Protein AF-A0A9W7FIC7-F1 (afdb_monomer)

Organism: NCBI:txid1714387

Nearest PDB structures (foldseek):
  8pib-assembly1_K  TM=3.423E-01  e=4.513E+00  Escherichia coli
  7mkn-assembly1_E  TM=3.879E-01  e=7.249E+00  Escherichia coli K-12
  6asx-assembly1_K  TM=3.428E-01  e=8.659E+00  Escherichia coli K-12

pLDDT: mean 72.09, std 9.47, range [43.31, 90.56]

Radius of gyration: 26.8 Å; Cα contacts (8 Å, |Δi|>4): 44; chains: 1; bounding box: 55×36×76 Å

Mean predicted aligned error: 17.79 Å

Secondary structure (DSSP, 8-state):
---------S---HHHH-TTTT-HHHHTSPPPHHHHHTSTT---HHHHHHHHGGGHHHHHHHHHHHHTT----TT---TT--HHHHHHHT-TT------TT--TTT-TTS----HHHHHHHHHT-

Foldseek 3Di:
DDQDQDDDPDPDDCVVQNPCRPPSVVVNDDDDPVVVVPDPDDPDVVVLCVVCPPCSVVVLVVQLVVQVPDPDDPPDPDPPDPVSNCVSVVVNVDDDDDPPPDDLVPDPPRPPCDVVNVVCVVVVD

Sequence (125 aa):
MDSSIPVQRQPANAMLHGLNSGNLAHASQSPHPLTRIAAPGHLDLDMVRRQYGLAMSLTLQTERSLLSPTNTIPGLQTGNANPLLETLMGTDESLHFEDFMNKEETRTEAPKIILHDAMEVKLNL

Solvent-accessible surface area (backbone atoms only — not comparable to full-atom values): 8374 Å² total; per-residue (Å²): 137,80,92,65,83,78,74,85,89,65,81,77,52,47,88,86,58,36,90,70,61,68,48,53,73,63,70,67,47,81,74,52,72,68,62,59,70,72,48,87,90,65,90,49,63,68,54,52,42,66,74,43,45,93,48,37,70,60,52,52,50,50,50,52,62,61,44,70,76,51,71,51,60,91,90,54,95,52,86,94,53,36,66,73,50,28,56,75,71,64,54,70,83,62,89,77,88,74,69,84,85,71,40,73,90,72,39,88,82,50,84,73,76,47,74,65,60,60,44,34,70,73,67,76,106

Structure (mmCIF, N/CA/C/O backbone):
data_AF-A0A9W7FIC7-F1
#
_entry.id   AF-A0A9W7FIC7-F1
#
loop_
_atom_site.group_PDB
_atom_site.id
_atom_site.type_symbol
_atom_site.label_atom_id
_atom_site.label_alt_id
_atom_site.label_comp_id
_atom_site.label_asym_id
_atom_site.label_entity_id
_atom_site.label_seq_id
_atom_site.pdbx_PDB_ins_code
_atom_site.Cartn_x
_atom_site.Cartn_y
_atom_site.Cartn_z
_atom_site.occupancy
_atom_site.B_iso_or_equiv
_atom_site.auth_seq_id
_atom_site.auth_comp_id
_atom_site.auth_asym_id
_atom_site.auth_atom_id
_atom_site.pdbx_PDB_model_num
ATOM 1 N N . MET A 1 1 ? 19.953 -3.548 -20.508 1.00 43.31 1 MET A N 1
ATOM 2 C CA . MET A 1 1 ? 20.149 -2.202 -21.096 1.00 43.31 1 MET A CA 1
ATOM 3 C C . MET A 1 1 ? 20.355 -2.458 -22.570 1.00 43.31 1 MET A C 1
ATOM 5 O O . MET A 1 1 ? 21.476 -2.405 -23.055 1.00 43.31 1 MET A O 1
ATOM 9 N N . ASP A 1 2 ? 19.281 -2.850 -23.245 1.00 44.44 2 ASP A N 1
ATOM 10 C CA . ASP A 1 2 ? 19.387 -3.396 -24.593 1.00 44.44 2 ASP A CA 1
ATOM 11 C C . ASP A 1 2 ? 18.990 -2.272 -25.535 1.00 44.44 2 ASP A C 1
ATOM 13 O O . ASP A 1 2 ? 17.810 -1.997 -25.753 1.00 44.44 2 ASP A O 1
ATOM 17 N N . SER A 1 3 ? 20.001 -1.541 -26.003 1.00 63.66 3 SER A N 1
ATOM 18 C CA . SER A 1 3 ? 19.879 -0.456 -26.974 1.00 63.66 3 SER A CA 1
ATOM 19 C C . SER A 1 3 ? 19.498 -1.031 -28.341 1.00 63.66 3 SER A C 1
ATOM 21 O O . SER A 1 3 ? 20.318 -1.105 -29.255 1.00 63.66 3 SER A O 1
ATOM 23 N N . SER A 1 4 ? 18.264 -1.513 -28.458 1.00 73.00 4 SER A N 1
ATOM 24 C CA . SER A 1 4 ? 17.687 -1.976 -29.714 1.00 73.00 4 SER A CA 1
ATOM 25 C C . SER A 1 4 ? 16.873 -0.849 -30.343 1.00 73.00 4 SER A C 1
ATOM 27 O O . SER A 1 4 ? 16.158 -0.114 -29.662 1.00 73.00 4 SER A O 1
ATOM 29 N N . ILE A 1 5 ? 17.034 -0.674 -31.654 1.00 77.94 5 ILE A N 1
ATOM 30 C CA . ILE A 1 5 ? 16.306 0.336 -32.423 1.00 77.94 5 ILE A CA 1
ATOM 31 C C . ILE A 1 5 ? 14.812 -0.034 -32.387 1.00 77.94 5 ILE A C 1
ATOM 33 O O . ILE A 1 5 ? 14.480 -1.182 -32.697 1.00 77.94 5 ILE A O 1
ATOM 37 N N . PRO A 1 6 ? 13.901 0.890 -32.026 1.00 73.25 6 PRO A N 1
ATOM 38 C CA . PRO A 1 6 ? 12.474 0.596 -32.011 1.00 73.25 6 PRO A CA 1
ATOM 39 C C . PRO A 1 6 ? 11.973 0.370 -33.442 1.00 73.25 6 PRO A C 1
ATOM 41 O O . PRO A 1 6 ? 11.990 1.274 -34.276 1.00 73.25 6 PRO A O 1
ATOM 44 N N . VAL A 1 7 ? 11.525 -0.855 -33.724 1.00 80.44 7 VAL A N 1
ATOM 45 C CA . VAL A 1 7 ? 10.960 -1.244 -35.023 1.00 80.44 7 VAL A CA 1
ATOM 46 C C . VAL A 1 7 ? 9.439 -1.224 -34.945 1.00 80.44 7 VAL A C 1
ATOM 48 O O . VAL A 1 7 ? 8.837 -1.879 -34.091 1.00 80.44 7 VAL A O 1
ATOM 51 N N . GLN A 1 8 ? 8.809 -0.497 -35.864 1.00 78.56 8 GLN A N 1
ATOM 52 C CA . GLN A 1 8 ? 7.358 -0.446 -35.990 1.00 78.56 8 GLN A CA 1
ATOM 53 C C . GLN A 1 8 ? 6.818 -1.799 -36.481 1.00 78.56 8 GLN A C 1
ATOM 55 O O . GLN A 1 8 ? 7.091 -2.217 -37.602 1.00 78.56 8 GLN A O 1
ATOM 60 N N . ARG A 1 9 ? 6.050 -2.496 -35.633 1.00 80.50 9 ARG A N 1
ATOM 61 C CA . ARG A 1 9 ? 5.490 -3.828 -35.943 1.00 80.50 9 ARG A CA 1
ATOM 62 C C . ARG A 1 9 ? 4.107 -3.782 -36.594 1.00 80.50 9 ARG A C 1
ATOM 64 O O . ARG A 1 9 ? 3.673 -4.778 -37.161 1.00 80.50 9 ARG A O 1
ATOM 71 N N . GLN A 1 10 ? 3.403 -2.657 -36.479 1.00 81.25 10 GLN A N 1
ATOM 72 C CA . GLN A 1 10 ? 2.032 -2.478 -36.958 1.00 81.25 10 GLN A CA 1
ATOM 73 C C . GLN A 1 10 ? 1.858 -1.078 -37.569 1.00 81.25 10 GLN A C 1
ATOM 75 O O . GLN A 1 10 ? 2.542 -0.139 -37.144 1.00 81.25 10 GLN A O 1
ATOM 80 N N . PRO A 1 11 ? 0.968 -0.909 -38.564 1.00 79.69 11 PRO A N 1
ATOM 81 C CA . PRO A 1 11 ? 0.676 0.402 -39.138 1.00 79.69 11 PRO A CA 1
ATOM 82 C C . PRO A 1 11 ? 0.144 1.360 -38.064 1.00 79.69 11 PRO A C 1
ATOM 84 O O . PRO A 1 11 ? -0.532 0.943 -37.125 1.00 79.69 11 PRO A O 1
ATOM 87 N N . ALA A 1 12 ? 0.473 2.649 -38.188 1.00 76.69 12 ALA A N 1
ATOM 88 C CA . ALA A 1 12 ? 0.094 3.655 -37.200 1.00 76.69 12 ALA A CA 1
ATOM 89 C C . ALA A 1 12 ? -1.436 3.782 -37.130 1.00 76.69 12 ALA A C 1
ATOM 91 O O . ALA A 1 12 ? -2.073 4.254 -38.072 1.00 76.69 12 ALA A O 1
ATOM 92 N N . ASN A 1 13 ? -2.027 3.350 -36.014 1.00 79.12 13 ASN A N 1
ATOM 93 C CA . ASN A 1 13 ? -3.467 3.407 -35.794 1.00 79.12 13 ASN A CA 1
ATOM 94 C C . ASN A 1 13 ? -3.810 4.544 -34.824 1.00 79.12 13 ASN A C 1
ATOM 96 O O . ASN A 1 13 ? -3.832 4.371 -33.603 1.00 79.12 13 ASN A O 1
ATOM 100 N N . ALA A 1 14 ? -4.086 5.720 -35.390 1.00 81.31 14 ALA A N 1
ATOM 101 C CA . ALA A 1 14 ? -4.381 6.927 -34.623 1.00 81.31 14 ALA A CA 1
ATOM 102 C C . ALA A 1 14 ? -5.709 6.854 -33.846 1.00 81.31 14 ALA A C 1
ATOM 104 O O . ALA A 1 14 ? -5.860 7.572 -32.861 1.00 81.31 14 ALA A O 1
ATOM 105 N N . MET A 1 15 ? -6.652 5.991 -34.248 1.00 80.06 15 MET A N 1
ATOM 106 C CA . MET A 1 15 ? -7.933 5.839 -33.546 1.00 80.06 15 MET A CA 1
ATOM 107 C C . MET A 1 15 ? -7.803 5.037 -32.247 1.00 80.06 15 MET A C 1
ATOM 109 O O . MET A 1 15 ? -8.477 5.356 -31.276 1.00 80.06 15 MET A O 1
ATOM 113 N N . LEU A 1 16 ? -6.929 4.024 -32.211 1.00 78.44 16 LEU A N 1
ATOM 114 C CA . LEU A 1 16 ? -6.720 3.194 -31.017 1.00 78.44 16 LEU A CA 1
ATOM 115 C C . LEU A 1 16 ? -5.693 3.809 -30.053 1.00 78.44 16 LEU A C 1
ATOM 117 O O . LEU A 1 16 ? -5.848 3.726 -28.839 1.00 78.44 16 LEU A O 1
ATOM 121 N N . HIS A 1 17 ? -4.631 4.409 -30.596 1.00 78.62 17 HIS A N 1
ATOM 122 C CA . HIS A 1 17 ? -3.463 4.831 -29.817 1.00 78.62 17 HIS A CA 1
ATOM 123 C C . HIS A 1 17 ? -3.242 6.358 -29.794 1.00 78.62 17 HIS A C 1
ATOM 125 O O . HIS A 1 17 ? -2.305 6.837 -29.156 1.00 78.62 17 HIS A O 1
ATOM 131 N N . GLY A 1 18 ? -4.086 7.137 -30.478 1.00 82.31 18 GLY A N 1
ATOM 132 C CA . GLY A 1 18 ? -3.995 8.597 -30.542 1.00 82.31 18 GLY A CA 1
ATOM 133 C C . GLY A 1 18 ? -2.997 9.129 -31.581 1.00 82.31 18 GLY A C 1
ATOM 134 O O . GLY A 1 18 ? -2.215 8.387 -32.183 1.00 82.31 18 GLY A O 1
ATOM 135 N N . LEU A 1 19 ? -3.014 10.452 -31.784 1.00 80.12 19 LEU A N 1
ATOM 136 C CA . LEU A 1 19 ? -2.237 11.160 -32.818 1.00 80.12 19 LEU A CA 1
ATOM 137 C C . LEU A 1 19 ? -0.708 11.027 -32.678 1.00 80.12 19 LEU A C 1
ATOM 139 O O . LEU A 1 19 ? -0.004 11.120 -33.677 1.00 80.12 19 LEU A O 1
ATOM 143 N N . ASN A 1 20 ? -0.194 10.770 -31.470 1.00 75.38 20 ASN A N 1
ATOM 144 C CA . ASN A 1 20 ? 1.249 10.651 -31.200 1.00 75.38 20 ASN A CA 1
ATOM 145 C C . ASN A 1 20 ? 1.762 9.200 -31.118 1.00 75.38 20 ASN A C 1
ATOM 147 O O . ASN A 1 20 ? 2.922 8.972 -30.780 1.00 75.38 20 ASN A O 1
ATOM 151 N N . SER A 1 21 ? 0.928 8.214 -31.449 1.00 72.44 21 SER A N 1
ATOM 152 C CA . SER A 1 21 ? 1.249 6.785 -31.310 1.00 72.44 21 SER A CA 1
ATOM 153 C C . SER A 1 21 ? 2.370 6.266 -32.212 1.00 72.44 21 SER A C 1
ATOM 155 O O . SER A 1 21 ? 3.037 5.296 -31.867 1.00 72.44 21 SER A O 1
ATOM 157 N N . GLY A 1 22 ? 2.598 6.905 -33.361 1.00 72.12 22 GLY A N 1
ATOM 158 C CA . GLY A 1 22 ? 3.631 6.511 -34.326 1.00 72.12 22 GLY A CA 1
ATOM 159 C C . GLY A 1 22 ? 5.008 7.135 -34.086 1.00 72.12 22 GLY A C 1
ATOM 160 O O . GLY A 1 22 ? 5.902 6.953 -34.910 1.00 72.12 22 GLY A O 1
ATOM 161 N N . ASN A 1 23 ? 5.202 7.907 -33.011 1.00 79.75 23 ASN A N 1
ATOM 162 C CA . ASN A 1 23 ? 6.456 8.627 -32.798 1.00 79.75 23 ASN A CA 1
ATOM 163 C C . ASN A 1 23 ? 7.560 7.704 -32.241 1.00 79.75 23 ASN A C 1
ATOM 165 O O . ASN A 1 23 ? 7.775 7.605 -31.033 1.00 79.75 23 ASN A O 1
ATOM 169 N N . LEU A 1 24 ? 8.296 7.050 -33.144 1.00 73.94 24 LEU A N 1
ATOM 170 C CA . LEU A 1 24 ? 9.416 6.157 -32.811 1.00 73.94 24 LEU A CA 1
ATOM 171 C C . LEU A 1 24 ? 10.571 6.878 -32.098 1.00 73.94 24 LEU A C 1
ATOM 173 O O . LEU A 1 24 ? 11.276 6.264 -31.297 1.00 73.94 24 LEU A O 1
ATOM 177 N N . ALA A 1 25 ? 10.744 8.183 -32.338 1.00 74.69 25 ALA A N 1
ATOM 178 C CA . ALA A 1 25 ? 11.743 8.978 -31.630 1.00 74.69 25 ALA A CA 1
ATOM 179 C C . ALA A 1 25 ? 11.384 9.113 -30.145 1.00 74.69 25 ALA A C 1
ATOM 181 O O . ALA A 1 25 ? 12.261 8.996 -29.293 1.00 74.69 25 ALA A O 1
ATOM 182 N N . HIS A 1 26 ? 10.097 9.258 -29.823 1.00 70.81 26 HIS A N 1
ATOM 183 C CA . HIS A 1 26 ? 9.633 9.249 -28.437 1.00 70.81 26 HIS A CA 1
ATOM 184 C C . HIS A 1 26 ? 9.797 7.869 -27.785 1.00 70.81 26 HIS A C 1
ATOM 186 O O . HIS A 1 26 ? 10.245 7.782 -26.648 1.00 70.81 26 HIS A O 1
ATOM 192 N N . ALA A 1 27 ? 9.530 6.785 -28.521 1.00 70.50 27 ALA A N 1
ATOM 193 C CA . ALA A 1 27 ? 9.713 5.419 -28.022 1.00 70.50 27 ALA A CA 1
ATOM 194 C C . ALA A 1 27 ? 11.184 5.054 -27.731 1.00 70.50 27 ALA A C 1
ATOM 196 O O . ALA A 1 27 ? 11.449 4.199 -26.891 1.00 70.50 27 ALA A O 1
ATOM 197 N N . SER A 1 28 ? 12.145 5.695 -28.411 1.00 71.56 28 SER A N 1
ATOM 198 C CA . SER A 1 28 ? 13.583 5.515 -28.150 1.00 71.56 28 SER A CA 1
ATOM 199 C C . SER A 1 28 ? 14.095 6.257 -26.911 1.00 71.56 28 SER A C 1
ATOM 201 O O . SER A 1 28 ? 15.190 5.964 -26.430 1.00 71.56 28 SER A O 1
ATOM 203 N N . GLN A 1 29 ? 13.331 7.222 -26.390 1.00 76.50 29 GLN A N 1
ATOM 204 C CA . GLN A 1 29 ? 13.729 7.955 -25.195 1.00 76.50 29 GLN A CA 1
ATOM 205 C C . GLN A 1 29 ? 13.496 7.084 -23.965 1.00 76.50 29 GLN A C 1
ATOM 207 O O . GLN A 1 29 ? 12.433 6.489 -23.791 1.00 76.50 29 GLN A O 1
ATOM 212 N N . SER A 1 30 ? 14.489 7.025 -23.078 1.00 70.38 30 SER A N 1
ATOM 213 C CA . SER A 1 30 ? 14.304 6.384 -21.780 1.00 70.38 30 SER A CA 1
ATOM 214 C C . SER A 1 30 ? 13.161 7.093 -21.042 1.00 70.38 30 SER A C 1
ATOM 216 O O . SER A 1 30 ? 13.268 8.307 -20.832 1.00 70.38 30 SER A O 1
ATOM 218 N N . PRO A 1 31 ? 12.089 6.388 -20.633 1.00 73.06 31 PRO A N 1
ATOM 219 C CA . PRO A 1 31 ? 10.999 7.024 -19.913 1.00 73.06 31 PRO A CA 1
ATOM 220 C C . PRO A 1 31 ? 11.535 7.606 -18.608 1.00 73.06 31 PRO A C 1
ATOM 222 O O . PRO A 1 31 ? 12.337 6.974 -17.910 1.00 73.06 31 PRO A O 1
ATOM 225 N N . HIS A 1 32 ? 11.081 8.816 -18.292 1.00 76.56 32 HIS A N 1
ATOM 226 C CA . HIS A 1 32 ? 11.375 9.468 -17.027 1.00 76.56 32 HIS A CA 1
ATOM 227 C C . HIS A 1 32 ? 10.966 8.546 -15.856 1.00 76.56 32 HIS A C 1
ATOM 229 O O . HIS A 1 32 ? 9.950 7.853 -15.943 1.00 76.56 32 HIS A O 1
ATOM 235 N N . PRO A 1 33 ? 11.708 8.506 -14.735 1.00 65.56 33 PRO A N 1
ATOM 236 C CA . PRO A 1 33 ? 11.372 7.628 -13.610 1.00 65.56 33 PRO A CA 1
ATOM 237 C C . PRO A 1 33 ? 9.934 7.826 -13.107 1.00 65.56 33 PRO A C 1
ATOM 239 O O . PRO A 1 33 ? 9.246 6.855 -12.818 1.00 65.56 33 PRO A O 1
ATOM 242 N N . LEU A 1 34 ? 9.442 9.067 -13.100 1.00 62.44 34 LEU A N 1
ATOM 243 C CA . LEU A 1 34 ? 8.064 9.382 -12.699 1.00 62.44 34 LEU A CA 1
ATOM 244 C C . LEU A 1 34 ? 7.000 8.826 -13.656 1.00 62.44 34 LEU A C 1
ATOM 246 O O . LEU A 1 34 ? 5.952 8.385 -13.198 1.00 62.44 34 LEU A O 1
ATOM 250 N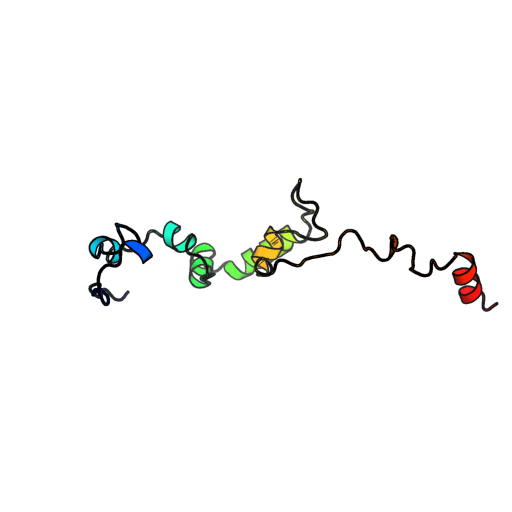 N . THR A 1 35 ? 7.256 8.798 -14.969 1.00 69.44 35 THR A N 1
ATOM 251 C CA . THR A 1 35 ? 6.302 8.203 -15.921 1.00 69.44 35 THR A CA 1
ATOM 252 C C . THR A 1 35 ? 6.291 6.681 -15.843 1.00 69.44 35 THR A C 1
ATOM 254 O O . THR A 1 35 ? 5.274 6.072 -16.150 1.00 69.44 35 THR A O 1
ATOM 257 N N . ARG A 1 36 ? 7.382 6.064 -15.371 1.00 65.19 36 ARG A N 1
ATOM 258 C CA . ARG A 1 36 ? 7.409 4.634 -15.041 1.00 65.19 36 ARG A CA 1
ATOM 259 C C . ARG A 1 36 ? 6.587 4.315 -13.790 1.00 65.19 36 ARG A C 1
ATOM 261 O O . ARG A 1 36 ? 5.891 3.311 -13.783 1.00 65.19 36 ARG A O 1
ATOM 268 N N . ILE A 1 37 ? 6.648 5.177 -12.773 1.00 62.94 37 ILE A N 1
ATOM 269 C CA . ILE A 1 37 ? 5.889 5.030 -11.517 1.00 62.94 37 ILE A CA 1
ATOM 270 C C . ILE A 1 37 ? 4.376 5.137 -11.758 1.00 62.94 37 ILE A C 1
ATOM 272 O O . ILE A 1 37 ? 3.600 4.438 -11.120 1.00 62.94 37 ILE A O 1
ATOM 276 N N . ALA A 1 38 ? 3.951 5.994 -12.689 1.00 63.16 38 ALA A N 1
ATOM 277 C CA . ALA A 1 38 ? 2.537 6.217 -12.991 1.00 63.16 38 ALA A CA 1
ATOM 278 C C . ALA A 1 38 ? 1.907 5.159 -13.923 1.00 63.16 38 ALA A C 1
ATOM 280 O O . ALA A 1 38 ? 0.726 5.269 -14.252 1.00 63.16 38 ALA A O 1
ATOM 281 N N . ALA A 1 39 ? 2.674 4.168 -14.394 1.00 67.50 39 ALA A N 1
ATOM 282 C CA . ALA A 1 39 ? 2.157 3.128 -15.277 1.00 67.50 39 ALA A CA 1
ATOM 283 C C . ALA A 1 39 ? 1.333 2.100 -14.469 1.00 67.50 39 ALA A C 1
ATOM 285 O O . ALA A 1 39 ? 1.869 1.486 -13.546 1.00 67.50 39 ALA A O 1
ATOM 286 N N . PRO A 1 40 ? 0.044 1.889 -14.791 1.00 53.78 40 PRO A N 1
ATOM 287 C CA . PRO A 1 40 ? -0.806 0.970 -14.040 1.00 53.78 40 PRO A CA 1
ATOM 288 C C . PRO A 1 40 ? -0.390 -0.493 -14.268 1.00 53.78 40 PRO A C 1
ATOM 290 O O . PRO A 1 40 ? -0.188 -0.909 -15.409 1.00 53.78 40 PRO A O 1
ATOM 293 N N . GLY A 1 41 ? -0.311 -1.282 -13.188 1.00 60.12 41 GLY A N 1
ATOM 294 C CA . GLY A 1 41 ? -0.284 -2.752 -13.255 1.00 60.12 41 GLY A CA 1
ATOM 295 C C . GLY A 1 41 ? 1.040 -3.461 -12.943 1.00 60.12 41 GLY A C 1
ATOM 296 O O . GLY A 1 41 ? 1.126 -4.667 -13.154 1.00 60.12 41 GLY A O 1
ATOM 297 N N . HIS A 1 42 ? 2.070 -2.775 -12.440 1.00 55.38 42 HIS A N 1
ATOM 298 C CA . HIS A 1 42 ? 3.289 -3.451 -11.983 1.00 55.38 42 HIS A CA 1
ATOM 299 C C .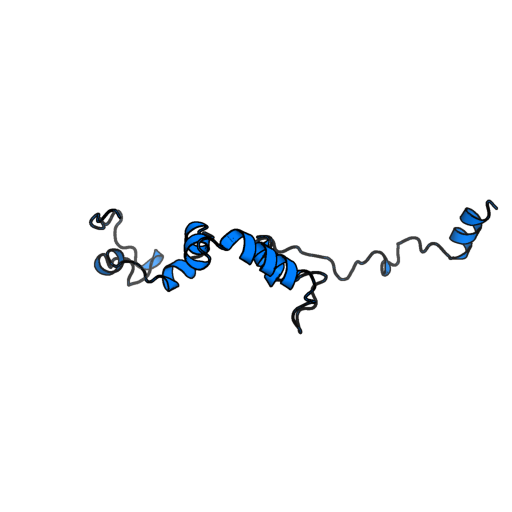 HIS A 1 42 ? 3.863 -2.751 -10.749 1.00 55.38 42 HIS A C 1
ATOM 301 O O . HIS A 1 42 ? 4.579 -1.756 -10.869 1.00 55.38 42 HIS A O 1
ATOM 307 N N . LEU A 1 43 ? 3.598 -3.291 -9.553 1.00 62.06 43 LEU A N 1
ATOM 308 C CA . LEU A 1 43 ? 4.387 -2.944 -8.371 1.00 62.06 43 LEU A CA 1
ATOM 309 C C . LEU A 1 43 ? 5.800 -3.500 -8.587 1.00 62.06 43 LEU A C 1
ATOM 311 O O . LEU A 1 43 ? 6.083 -4.676 -8.367 1.00 62.06 43 LEU A O 1
ATOM 315 N N . ASP A 1 44 ? 6.680 -2.668 -9.135 1.00 69.62 44 ASP A N 1
ATOM 316 C CA . ASP A 1 44 ? 8.039 -3.067 -9.469 1.00 69.62 44 ASP A CA 1
ATOM 317 C C . ASP A 1 44 ? 8.846 -3.213 -8.178 1.00 69.62 44 ASP A C 1
ATOM 319 O O . ASP A 1 44 ? 9.303 -2.231 -7.595 1.00 69.62 44 ASP A O 1
ATOM 323 N N . LEU A 1 45 ? 8.993 -4.447 -7.683 1.00 67.31 45 LEU A N 1
ATOM 324 C CA . LEU A 1 45 ? 9.817 -4.737 -6.505 1.00 67.31 45 LEU A CA 1
ATOM 325 C C . LEU A 1 45 ? 11.241 -4.193 -6.682 1.00 67.31 45 LEU A C 1
ATOM 327 O O . LEU A 1 45 ? 11.856 -3.776 -5.704 1.00 67.31 45 LEU A O 1
ATOM 331 N N . ASP A 1 46 ? 11.736 -4.108 -7.919 1.00 71.62 46 ASP A N 1
ATOM 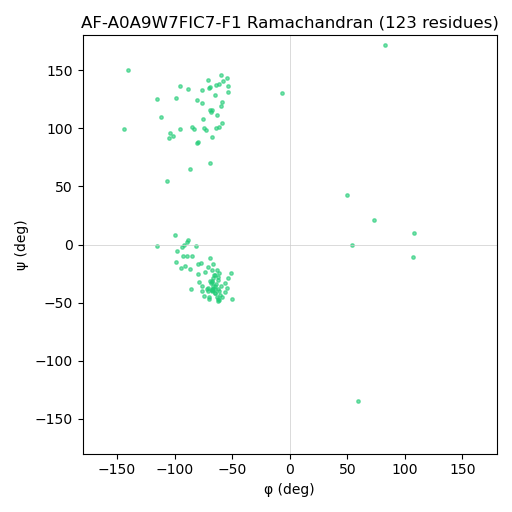332 C CA . ASP A 1 46 ? 13.013 -3.470 -8.235 1.00 71.62 46 ASP A CA 1
ATOM 333 C C . ASP A 1 46 ? 12.987 -1.948 -8.042 1.00 71.62 46 ASP A C 1
ATOM 335 O O . ASP A 1 46 ? 14.000 -1.359 -7.664 1.00 71.62 46 ASP A O 1
ATOM 339 N N . MET A 1 47 ? 11.848 -1.290 -8.255 1.00 72.00 47 MET A N 1
ATOM 340 C CA . MET A 1 47 ? 11.663 0.128 -7.942 1.00 72.00 47 MET A CA 1
ATOM 341 C C . MET A 1 47 ? 11.636 0.353 -6.432 1.00 72.00 47 MET A C 1
ATOM 343 O O . MET A 1 47 ? 12.361 1.216 -5.938 1.00 72.00 47 MET A O 1
ATOM 347 N N . VAL A 1 48 ? 10.876 -0.459 -5.694 1.00 70.50 48 VAL A N 1
ATOM 348 C CA . VAL A 1 48 ? 10.837 -0.401 -4.224 1.00 70.50 48 VAL A CA 1
ATOM 349 C C . VAL A 1 48 ? 12.234 -0.672 -3.655 1.00 70.50 48 VAL A C 1
ATOM 351 O O . VAL A 1 48 ? 12.730 0.075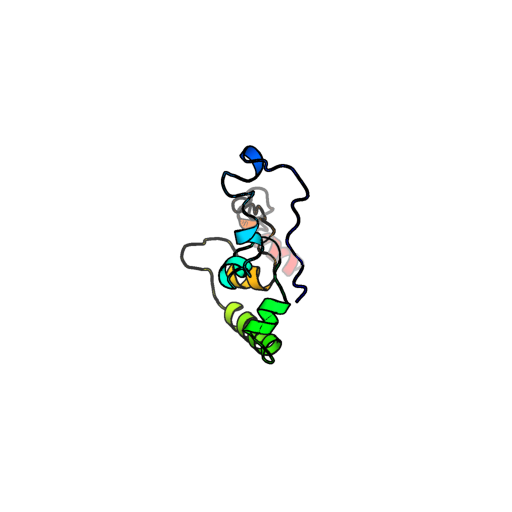 -2.814 1.00 70.50 48 VAL A O 1
ATOM 354 N N . ARG A 1 49 ? 12.947 -1.662 -4.198 1.00 75.25 49 ARG A N 1
ATOM 355 C CA . ARG A 1 49 ? 14.335 -1.966 -3.839 1.00 75.25 49 ARG A CA 1
ATOM 356 C C . ARG A 1 49 ? 15.304 -0.837 -4.187 1.00 75.25 49 ARG A C 1
ATOM 358 O O . ARG A 1 49 ? 16.262 -0.630 -3.451 1.00 75.25 49 ARG A O 1
ATOM 365 N N . ARG A 1 50 ? 15.089 -0.086 -5.270 1.00 79.94 50 ARG A N 1
ATOM 366 C CA . ARG A 1 50 ? 15.889 1.116 -5.581 1.00 79.94 50 ARG A CA 1
ATOM 367 C C . ARG A 1 50 ? 15.593 2.271 -4.629 1.00 79.94 50 ARG A C 1
ATOM 369 O O . ARG A 1 50 ? 16.517 2.997 -4.282 1.00 79.94 50 ARG A O 1
ATOM 376 N N . GLN A 1 51 ? 14.338 2.439 -4.225 1.00 78.25 51 GLN A N 1
ATOM 377 C CA . GLN A 1 51 ? 13.900 3.533 -3.360 1.00 78.25 51 GLN A CA 1
ATOM 378 C C . GLN A 1 51 ? 14.325 3.326 -1.903 1.00 78.25 51 GLN A C 1
ATOM 380 O O . GLN A 1 51 ? 14.833 4.251 -1.276 1.00 78.25 51 GLN A O 1
ATOM 385 N N . TYR A 1 52 ? 14.166 2.110 -1.382 1.00 81.88 52 TYR A N 1
ATOM 386 C CA . TYR A 1 52 ? 14.478 1.779 0.010 1.00 81.88 52 TYR A CA 1
ATOM 387 C C . TYR A 1 52 ? 15.850 1.112 0.194 1.00 81.88 52 TYR A C 1
ATOM 389 O O . TYR A 1 52 ? 16.380 1.052 1.307 1.00 81.88 52 TYR A O 1
ATOM 397 N N . GLY A 1 53 ? 16.462 0.625 -0.887 1.00 85.12 53 GLY A N 1
ATOM 398 C CA . GLY A 1 53 ? 17.807 0.060 -0.866 1.00 85.12 53 GLY A CA 1
ATOM 399 C C . GLY A 1 53 ? 17.934 -1.140 0.074 1.00 85.12 53 GLY A C 1
ATOM 400 O O . GLY A 1 53 ? 17.095 -2.040 0.104 1.00 85.12 53 GLY A O 1
ATOM 401 N N . LEU A 1 54 ? 19.011 -1.147 0.860 1.00 85.81 54 LEU A N 1
ATOM 402 C CA . LEU A 1 54 ? 19.307 -2.201 1.837 1.00 85.81 54 LEU A CA 1
ATOM 403 C C . LEU A 1 54 ? 18.363 -2.189 3.049 1.00 85.81 54 LEU A C 1
ATOM 405 O O . LEU A 1 54 ? 18.260 -3.196 3.742 1.00 85.81 54 LEU A O 1
ATOM 409 N N . ALA A 1 55 ? 17.675 -1.075 3.307 1.00 87.31 55 ALA A N 1
ATOM 410 C CA . ALA A 1 55 ? 16.801 -0.918 4.468 1.00 87.31 55 ALA A CA 1
ATOM 411 C C . ALA A 1 55 ? 15.355 -1.373 4.212 1.00 87.31 55 ALA A C 1
ATOM 413 O O . ALA A 1 55 ? 14.530 -1.284 5.114 1.00 87.31 55 ALA A O 1
ATOM 414 N N . MET A 1 56 ? 15.050 -1.893 3.018 1.00 85.44 56 MET A N 1
ATOM 415 C CA . MET A 1 56 ? 13.689 -2.190 2.558 1.00 85.44 56 MET A CA 1
ATOM 416 C C . MET A 1 56 ? 12.848 -3.014 3.538 1.00 85.44 56 MET A C 1
ATOM 418 O O . MET A 1 56 ? 11.703 -2.666 3.810 1.00 85.44 56 MET A O 1
ATOM 422 N N . SER A 1 57 ? 13.386 -4.102 4.089 1.00 85.19 57 SER A N 1
ATOM 423 C CA . SER A 1 57 ? 12.614 -4.944 5.012 1.00 85.19 57 SER A CA 1
ATOM 424 C C . SER A 1 57 ? 12.309 -4.226 6.324 1.00 85.19 57 SER A C 1
ATOM 426 O O . SER A 1 57 ? 11.218 -4.376 6.865 1.00 85.19 57 SER A O 1
ATOM 428 N N . LEU A 1 58 ? 13.266 -3.440 6.825 1.00 90.56 58 LEU A N 1
ATOM 429 C CA . LEU A 1 58 ? 13.113 -2.693 8.066 1.00 90.56 58 LEU A CA 1
ATOM 430 C C . LEU A 1 58 ? 12.115 -1.551 7.879 1.00 90.56 58 LEU A C 1
ATOM 432 O O . LEU A 1 58 ? 11.219 -1.400 8.701 1.00 90.56 58 LEU A O 1
ATOM 436 N N . THR A 1 59 ? 12.221 -0.793 6.786 1.00 87.50 59 THR A N 1
ATOM 437 C CA . THR A 1 59 ? 11.316 0.328 6.506 1.00 87.50 59 THR A CA 1
ATOM 438 C C . THR A 1 59 ? 9.884 -0.152 6.319 1.00 87.50 59 THR A C 1
ATOM 440 O O . THR A 1 59 ? 8.993 0.375 6.976 1.00 87.50 59 THR A O 1
ATOM 443 N N . LEU A 1 60 ? 9.660 -1.222 5.549 1.00 85.69 60 LEU A N 1
ATOM 444 C CA . LEU A 1 60 ? 8.325 -1.806 5.375 1.00 85.69 60 LEU A CA 1
ATOM 445 C C . LEU A 1 60 ? 7.742 -2.338 6.693 1.00 85.69 60 LEU A C 1
ATOM 447 O O . LEU A 1 60 ? 6.554 -2.171 6.965 1.00 85.69 60 LEU A O 1
ATOM 451 N N . GLN A 1 61 ? 8.569 -2.948 7.550 1.00 88.69 61 GLN A N 1
ATOM 452 C CA . GLN A 1 61 ? 8.136 -3.369 8.886 1.00 88.69 61 GLN A CA 1
ATOM 453 C C . GLN A 1 61 ? 7.775 -2.173 9.772 1.00 88.69 61 GLN A C 1
ATOM 455 O O . GLN A 1 61 ? 6.756 -2.215 10.465 1.00 88.69 61 GLN A O 1
ATOM 460 N N . THR A 1 62 ? 8.567 -1.099 9.736 1.00 90.19 62 THR A N 1
ATOM 461 C CA . THR A 1 62 ? 8.270 0.121 10.497 1.00 90.19 62 THR A CA 1
ATOM 462 C C . THR A 1 62 ? 7.029 0.837 9.975 1.00 90.19 62 THR A C 1
ATOM 464 O O . THR A 1 62 ? 6.212 1.266 10.782 1.00 90.19 62 THR A O 1
ATOM 467 N N . GLU A 1 63 ? 6.829 0.899 8.656 1.00 87.19 63 GLU A N 1
ATOM 468 C CA . GLU A 1 63 ? 5.639 1.476 8.022 1.00 87.19 63 GLU A CA 1
ATOM 469 C C . GLU A 1 63 ? 4.388 0.685 8.419 1.00 87.19 63 GLU A C 1
ATOM 471 O O . GLU A 1 63 ? 3.413 1.267 8.891 1.00 87.19 63 GLU A O 1
ATOM 476 N N . ARG A 1 64 ? 4.444 -0.652 8.358 1.00 87.12 64 ARG A N 1
ATOM 477 C CA . ARG A 1 64 ? 3.358 -1.520 8.831 1.00 87.12 64 ARG A CA 1
ATOM 478 C C . ARG A 1 64 ? 3.050 -1.305 10.314 1.00 87.12 64 ARG A C 1
ATOM 480 O O . ARG A 1 64 ? 1.883 -1.214 10.687 1.00 87.12 64 ARG A O 1
ATOM 487 N N . SER A 1 65 ? 4.074 -1.228 11.166 1.00 87.19 65 SER A N 1
ATOM 488 C CA . SER A 1 65 ? 3.888 -1.010 12.606 1.00 87.19 65 SER A CA 1
ATOM 489 C C . SER A 1 65 ? 3.333 0.379 12.924 1.00 87.19 65 SER A C 1
ATOM 491 O O . SER A 1 65 ? 2.617 0.526 13.911 1.00 87.19 65 SER A O 1
ATOM 493 N N . LEU A 1 66 ? 3.666 1.388 12.119 1.00 85.56 66 LEU A N 1
ATOM 494 C CA . LEU A 1 66 ? 3.217 2.767 12.297 1.00 85.56 66 LEU A CA 1
ATOM 495 C C . LEU A 1 66 ? 1.786 2.979 11.793 1.00 85.56 66 LEU A C 1
ATOM 497 O O . LEU A 1 66 ? 1.052 3.770 12.376 1.00 85.56 66 LEU A O 1
ATOM 501 N N . LEU A 1 67 ? 1.379 2.246 10.753 1.00 81.88 67 LEU A N 1
ATOM 502 C CA . LEU A 1 67 ? 0.032 2.305 10.179 1.00 81.88 67 LEU A CA 1
ATOM 503 C C . LEU A 1 67 ? -0.969 1.370 10.874 1.00 81.88 67 LEU A C 1
ATOM 505 O O . LEU A 1 67 ? -2.169 1.604 10.818 1.00 81.88 67 LEU A O 1
ATOM 509 N N . SER A 1 68 ? -0.507 0.337 11.582 1.00 76.88 68 SER A N 1
ATOM 510 C CA . SER A 1 68 ? -1.390 -0.544 12.359 1.00 76.88 68 SER A CA 1
ATOM 511 C C . SER A 1 68 ? -2.264 0.178 13.404 1.00 76.88 68 SER A C 1
ATOM 513 O O . SER A 1 68 ? -3.417 -0.225 13.547 1.00 76.88 68 SER A O 1
ATOM 515 N N . PRO A 1 69 ? -1.777 1.183 14.160 1.00 71.81 69 PRO A N 1
ATOM 516 C CA . PRO A 1 69 ? -2.600 1.902 15.132 1.00 71.81 69 PRO A CA 1
ATOM 517 C C . PRO A 1 69 ? -3.332 3.118 14.546 1.00 71.81 69 PRO A C 1
ATOM 519 O O . PRO A 1 69 ? -4.143 3.715 15.258 1.00 71.81 69 PRO A O 1
ATOM 522 N N . THR A 1 70 ? -3.035 3.546 13.308 1.00 58.66 70 THR A N 1
ATOM 523 C CA . THR A 1 70 ? -3.648 4.763 12.766 1.00 58.66 70 THR A CA 1
ATOM 524 C C . THR A 1 70 ? -5.091 4.499 12.368 1.00 58.66 70 THR A C 1
ATOM 526 O O . THR A 1 70 ? -5.412 3.816 11.399 1.00 58.6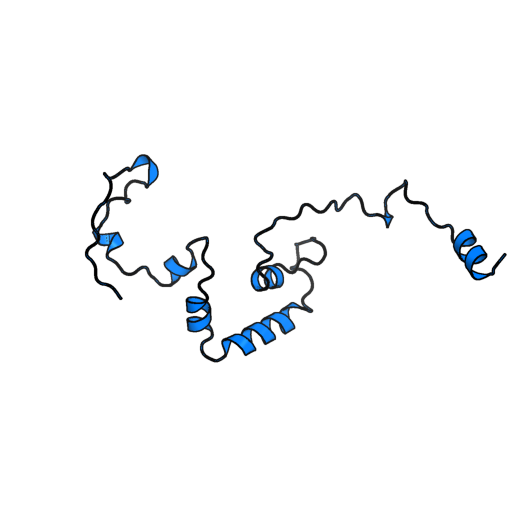6 70 THR A O 1
ATOM 529 N N . ASN A 1 71 ? -5.960 5.067 13.197 1.00 58.81 71 ASN A N 1
ATOM 530 C CA . ASN A 1 71 ? -7.389 5.158 12.999 1.00 58.81 71 ASN A CA 1
ATOM 531 C C . ASN A 1 71 ? -7.680 5.893 11.682 1.00 58.81 71 ASN A C 1
ATOM 533 O O . ASN A 1 71 ? -6.991 6.858 11.350 1.00 58.81 71 ASN A O 1
ATOM 537 N N . THR A 1 72 ? -8.689 5.397 10.971 1.00 62.06 72 THR A N 1
ATOM 538 C CA . THR A 1 72 ? -9.377 5.955 9.794 1.00 62.06 72 THR A CA 1
ATOM 539 C C . THR A 1 72 ? -8.983 7.379 9.388 1.00 62.06 72 THR A C 1
ATOM 541 O O . THR A 1 72 ? -9.053 8.313 10.192 1.00 62.06 72 THR A O 1
ATOM 544 N N . ILE A 1 73 ? -8.685 7.574 8.101 1.00 67.75 73 ILE A N 1
ATOM 545 C CA . ILE A 1 73 ? -8.541 8.914 7.520 1.00 67.75 73 ILE A CA 1
ATOM 546 C C . ILE A 1 73 ? -9.808 9.735 7.835 1.00 67.75 73 ILE A C 1
ATOM 548 O O . ILE A 1 73 ? -10.920 9.242 7.615 1.00 67.75 73 ILE A O 1
ATOM 552 N N . PRO A 1 74 ? -9.681 10.977 8.345 1.00 64.75 74 PRO A N 1
ATOM 553 C CA . PRO A 1 74 ? -10.839 11.803 8.658 1.00 64.75 74 PRO A CA 1
ATOM 554 C C . PRO A 1 74 ? -11.668 12.040 7.390 1.00 64.75 74 PRO A C 1
ATOM 556 O O . PRO A 1 74 ? -11.181 12.604 6.414 1.00 64.75 74 PRO A O 1
ATOM 559 N N . GLY A 1 75 ? 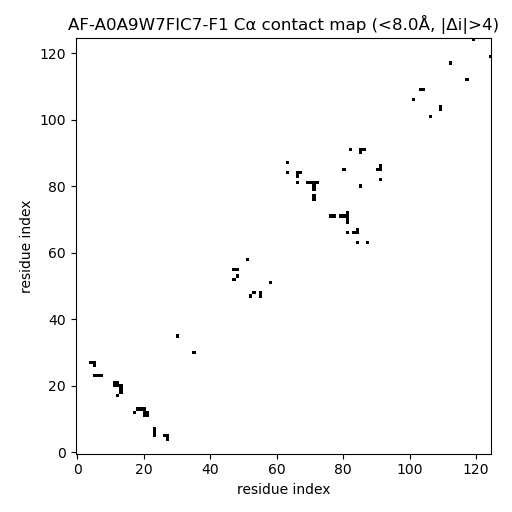-12.925 11.595 7.416 1.00 66.12 75 GLY A N 1
ATOM 560 C CA . GLY A 1 75 ? -13.857 11.689 6.287 1.00 66.12 75 GLY A CA 1
ATOM 561 C C . GLY A 1 75 ? -14.142 10.367 5.571 1.00 66.12 75 GLY A C 1
ATOM 562 O O . GLY A 1 75 ? -15.101 10.315 4.806 1.00 66.12 75 GLY A O 1
ATOM 563 N N . LEU A 1 76 ? -13.393 9.295 5.855 1.00 66.69 76 LEU A N 1
ATOM 564 C CA . LEU A 1 76 ? -13.659 7.964 5.310 1.00 66.69 76 LEU A CA 1
ATOM 565 C C . LEU A 1 76 ? -14.309 7.082 6.387 1.00 66.69 76 LEU A C 1
ATOM 567 O O . LEU A 1 76 ? -13.637 6.521 7.249 1.00 66.69 76 LEU A O 1
ATOM 571 N N . GLN A 1 77 ? -15.643 7.004 6.367 1.00 56.84 77 GLN A N 1
ATOM 572 C CA . GLN A 1 77 ? -16.417 6.117 7.242 1.00 56.84 77 GLN A CA 1
ATOM 573 C C . GLN A 1 77 ? -16.544 4.726 6.612 1.00 56.84 77 GLN A C 1
ATOM 575 O O . GLN A 1 77 ? -17.634 4.295 6.250 1.00 56.84 77 GLN A O 1
ATOM 580 N N . THR A 1 78 ? -15.431 4.023 6.449 1.00 53.12 78 THR A N 1
ATOM 581 C CA . THR A 1 78 ? -15.445 2.595 6.110 1.00 53.12 78 THR A CA 1
ATOM 582 C C . THR A 1 78 ? -14.823 1.844 7.279 1.00 53.12 78 THR A C 1
ATOM 584 O O . THR A 1 78 ? -13.750 2.209 7.760 1.00 53.12 78 THR A O 1
ATOM 587 N N . GLY A 1 79 ? -15.551 0.863 7.819 1.00 55.72 79 GLY A N 1
ATOM 588 C CA . GLY A 1 79 ? -15.111 0.080 8.974 1.00 55.72 79 GLY A CA 1
ATOM 589 C C . GLY A 1 79 ? -13.732 -0.526 8.725 1.00 55.72 79 GLY A C 1
ATOM 590 O O . GLY A 1 79 ? -13.471 -1.005 7.632 1.00 55.72 79 GLY A O 1
ATOM 591 N N . ASN A 1 80 ? -12.845 -0.457 9.720 1.00 55.50 80 ASN A N 1
ATOM 592 C CA . ASN A 1 80 ? -11.499 -1.054 9.739 1.00 55.50 80 ASN A CA 1
ATOM 593 C C . ASN A 1 80 ? -10.545 -0.718 8.569 1.00 55.50 80 ASN A C 1
ATOM 595 O O . ASN A 1 80 ? -9.399 -1.166 8.592 1.00 55.50 80 ASN A O 1
ATOM 599 N N . ALA A 1 81 ? -10.967 0.083 7.593 1.00 59.59 81 ALA A N 1
ATOM 600 C CA . ALA A 1 81 ? -10.216 0.334 6.377 1.00 59.59 81 ALA A CA 1
ATOM 601 C C . ALA A 1 81 ? -9.209 1.461 6.606 1.00 59.59 81 ALA A C 1
ATOM 603 O O . ALA A 1 81 ? -9.543 2.651 6.641 1.00 59.59 81 ALA A O 1
ATOM 604 N N . ASN A 1 82 ? -7.953 1.074 6.800 1.00 75.44 82 ASN A N 1
ATOM 605 C CA . ASN A 1 82 ? -6.831 1.986 6.683 1.00 75.44 82 ASN A CA 1
ATOM 606 C C . ASN A 1 82 ? -6.280 1.839 5.256 1.00 75.44 82 ASN A C 1
ATOM 608 O O . ASN A 1 82 ? -5.512 0.906 5.014 1.00 75.44 82 ASN A O 1
ATOM 612 N N . PRO A 1 83 ? -6.631 2.737 4.317 1.00 75.00 83 PRO A N 1
ATOM 613 C CA . PRO A 1 83 ? -6.284 2.564 2.907 1.00 75.00 83 PRO A CA 1
ATOM 614 C C . PRO A 1 83 ? -4.767 2.539 2.694 1.00 75.00 83 PRO A C 1
ATOM 616 O O . PRO A 1 83 ? -4.274 1.815 1.844 1.00 75.00 83 PRO A O 1
ATOM 619 N N . LEU A 1 84 ? -3.993 3.241 3.530 1.00 78.69 84 LEU A N 1
ATOM 620 C CA . LEU A 1 84 ? -2.528 3.180 3.486 1.00 78.69 84 LEU A CA 1
AT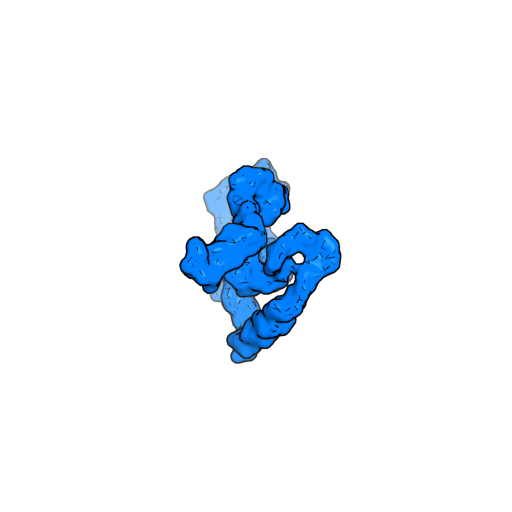OM 621 C C . LEU A 1 84 ? -1.997 1.789 3.858 1.00 78.69 84 LEU A C 1
ATOM 623 O O . LEU A 1 84 ? -1.025 1.313 3.272 1.00 78.69 84 LEU A O 1
ATOM 627 N N . LEU A 1 85 ? -2.623 1.134 4.837 1.00 82.06 85 LEU A N 1
ATOM 628 C CA . LEU A 1 85 ? -2.270 -0.227 5.229 1.00 82.06 85 LEU A CA 1
ATOM 629 C C . LEU A 1 85 ? -2.717 -1.239 4.168 1.00 82.06 85 LEU A C 1
ATOM 631 O O . LEU A 1 85 ? -1.975 -2.172 3.878 1.00 82.06 85 LEU A O 1
ATOM 635 N N . GLU A 1 86 ? -3.881 -1.036 3.556 1.00 79.06 86 GLU A N 1
ATOM 636 C CA . GLU A 1 86 ? -4.398 -1.873 2.469 1.00 79.06 86 GLU A CA 1
ATOM 637 C C . GLU A 1 86 ? -3.520 -1.795 1.219 1.00 79.06 86 GLU A C 1
ATOM 639 O O . GLU A 1 86 ? -3.186 -2.831 0.643 1.00 79.06 86 GLU A O 1
ATOM 644 N N . THR A 1 87 ? -3.040 -0.601 0.857 1.00 80.31 87 THR A N 1
ATOM 645 C CA . THR A 1 87 ? -2.062 -0.430 -0.225 1.00 80.31 87 THR A CA 1
ATOM 646 C C . THR A 1 87 ? -0.756 -1.170 0.085 1.00 80.31 87 THR A C 1
ATOM 648 O O . THR A 1 87 ? -0.196 -1.817 -0.798 1.00 80.31 87 THR A O 1
ATOM 651 N N . LEU A 1 88 ? -0.274 -1.142 1.336 1.00 78.81 88 LEU A N 1
ATOM 652 C CA . LEU A 1 88 ? 0.924 -1.898 1.732 1.00 78.81 88 LEU A CA 1
ATOM 653 C C . LEU A 1 88 ? 0.711 -3.416 1.734 1.00 78.81 88 LEU A C 1
ATOM 655 O O . LEU A 1 88 ? 1.657 -4.162 1.481 1.00 78.81 88 LEU A O 1
ATOM 659 N N . MET A 1 89 ? -0.494 -3.883 2.066 1.00 79.00 89 MET A N 1
ATOM 660 C CA . MET A 1 89 ? -0.833 -5.309 2.071 1.00 79.00 89 MET A CA 1
ATOM 661 C C . MET A 1 89 ? -1.251 -5.826 0.686 1.00 79.00 89 MET A C 1
ATOM 663 O O . MET A 1 89 ? -1.366 -7.038 0.511 1.00 79.00 89 MET A O 1
ATOM 667 N N . GLY A 1 90 ? -1.453 -4.937 -0.290 1.00 74.38 90 GLY A N 1
ATOM 668 C CA . GLY A 1 90 ? -1.915 -5.287 -1.633 1.00 74.38 90 GLY A CA 1
ATOM 669 C C . GLY A 1 90 ? -3.397 -5.669 -1.695 1.00 74.38 90 GLY A C 1
ATOM 670 O O . GLY A 1 90 ? -3.808 -6.350 -2.627 1.00 74.38 90 GLY A O 1
ATOM 671 N N . THR A 1 91 ? -4.204 -5.265 -0.710 1.00 73.38 91 THR A N 1
ATOM 672 C CA . THR A 1 91 ? -5.650 -5.556 -0.660 1.00 73.38 91 THR A CA 1
ATOM 673 C C . THR A 1 91 ? -6.513 -4.466 -1.308 1.00 73.38 91 THR A C 1
ATOM 675 O O . THR A 1 91 ? -7.727 -4.616 -1.374 1.00 73.38 91 THR A O 1
ATOM 678 N N . ASP A 1 92 ? -5.894 -3.400 -1.827 1.00 70.38 92 ASP A N 1
ATOM 679 C CA . ASP A 1 92 ? -6.540 -2.265 -2.521 1.00 70.38 92 ASP A CA 1
ATOM 680 C C . ASP A 1 92 ? -7.138 -2.648 -3.897 1.00 70.38 92 ASP A C 1
ATOM 682 O O . ASP A 1 92 ? -7.908 -1.909 -4.501 1.00 70.38 92 ASP A O 1
ATOM 686 N N . GLU A 1 93 ? -6.816 -3.837 -4.418 1.00 68.94 93 GLU A N 1
ATOM 687 C CA . GLU A 1 93 ? -7.311 -4.290 -5.727 1.00 68.94 93 GLU A CA 1
ATOM 688 C C . GLU A 1 93 ? -8.750 -4.839 -5.684 1.00 68.94 93 GLU A C 1
ATOM 690 O O . GLU A 1 93 ? -9.403 -4.952 -6.726 1.00 68.94 93 GLU A O 1
ATOM 695 N N . SER A 1 94 ? -9.271 -5.174 -4.498 1.00 65.44 94 SER A N 1
ATOM 696 C CA . SER A 1 94 ? -10.613 -5.735 -4.326 1.00 65.44 94 SER A CA 1
ATOM 697 C C . SER A 1 94 ? -11.555 -4.765 -3.617 1.00 65.44 94 SER A C 1
ATOM 699 O O . SER A 1 94 ? -11.478 -4.566 -2.408 1.00 65.44 94 SER A O 1
ATOM 701 N N . LEU A 1 95 ? -12.521 -4.227 -4.365 1.00 67.44 95 LEU A N 1
ATOM 702 C CA . LEU A 1 95 ? -13.672 -3.515 -3.806 1.00 67.44 95 LEU A CA 1
ATOM 703 C C . LEU A 1 95 ? -14.650 -4.524 -3.193 1.00 67.44 95 LEU A C 1
ATOM 705 O O . LEU A 1 95 ? -15.424 -5.175 -3.898 1.00 67.44 95 LEU A O 1
ATOM 709 N N . HIS A 1 96 ? -14.609 -4.661 -1.870 1.00 62.53 96 HIS A N 1
ATOM 710 C CA . HIS A 1 96 ? -15.596 -5.439 -1.133 1.00 62.53 96 HIS A CA 1
ATOM 711 C C . HIS A 1 96 ? -16.864 -4.610 -0.915 1.00 62.53 96 HIS A C 1
ATOM 713 O O . HIS A 1 96 ? -16.829 -3.514 -0.358 1.00 62.53 96 HIS A O 1
ATOM 719 N N . PHE A 1 97 ? -18.004 -5.144 -1.351 1.00 66.56 97 PHE A N 1
ATOM 720 C CA . PHE A 1 97 ? -19.308 -4.603 -0.987 1.00 66.56 97 PHE A CA 1
ATOM 721 C C . PHE A 1 97 ? -19.693 -5.163 0.379 1.00 66.56 97 PHE A C 1
ATOM 723 O O . PHE A 1 97 ? -20.151 -6.300 0.481 1.00 66.56 97 PHE A O 1
ATOM 730 N N . GLU A 1 98 ? -19.485 -4.373 1.427 1.00 65.75 98 GLU A N 1
ATOM 731 C CA . GLU A 1 98 ? -20.020 -4.677 2.751 1.00 65.75 98 GLU A CA 1
ATOM 732 C C . GLU A 1 98 ? -21.431 -4.096 2.898 1.00 65.75 98 GLU A C 1
ATOM 734 O O . GLU A 1 98 ? -21.699 -2.942 2.553 1.00 65.75 98 GLU A O 1
ATOM 739 N N . ASP A 1 99 ? -22.356 -4.906 3.417 1.00 66.88 99 ASP A N 1
ATOM 740 C CA . ASP A 1 99 ? -23.700 -4.454 3.769 1.00 66.88 99 ASP A CA 1
ATOM 741 C C . ASP A 1 99 ? -23.655 -3.744 5.129 1.00 66.88 99 ASP A C 1
ATOM 743 O O . ASP A 1 99 ? -23.831 -4.341 6.192 1.00 66.88 99 ASP A O 1
ATOM 747 N N . PHE A 1 100 ? -23.386 -2.439 5.098 1.00 63.84 100 PHE A N 1
ATOM 748 C CA . PHE A 1 100 ? -23.313 -1.610 6.305 1.00 63.84 100 PHE A CA 1
ATOM 749 C C . PHE A 1 100 ? -24.658 -1.454 7.029 1.00 63.84 100 PHE A C 1
ATOM 751 O O . PHE A 1 100 ? -24.677 -1.040 8.193 1.00 63.84 100 PHE A O 1
ATOM 758 N N . MET A 1 101 ? -25.771 -1.758 6.355 1.00 69.50 101 MET A N 1
ATOM 759 C CA . MET A 1 101 ? -27.127 -1.565 6.873 1.00 69.50 101 MET A CA 1
ATOM 760 C C . MET A 1 101 ? -27.691 -2.832 7.528 1.00 69.50 101 MET A C 1
ATOM 762 O O . MET A 1 101 ? -28.597 -2.731 8.355 1.00 69.50 101 MET A O 1
ATOM 766 N N . ASN A 1 102 ? -27.147 -4.010 7.217 1.00 67.62 102 ASN A N 1
ATOM 767 C CA . ASN A 1 102 ? -27.611 -5.297 7.736 1.00 67.62 102 ASN A CA 1
ATOM 768 C C . ASN A 1 102 ? -26.656 -5.895 8.780 1.00 67.62 102 ASN A C 1
ATOM 770 O O . ASN A 1 102 ? -26.197 -7.032 8.662 1.00 67.62 102 ASN A O 1
ATOM 774 N N . LYS A 1 103 ? -26.340 -5.127 9.826 1.00 74.75 103 LYS A N 1
ATOM 775 C CA . LYS A 1 103 ? -25.574 -5.650 10.966 1.00 74.75 103 LYS A CA 1
ATOM 776 C C . LYS A 1 103 ? -26.442 -6.618 11.772 1.00 74.75 103 LYS A C 1
ATOM 778 O O . LYS A 1 103 ? -27.623 -6.350 11.996 1.00 74.75 103 LYS A O 1
ATOM 783 N N . GLU A 1 104 ? -25.849 -7.707 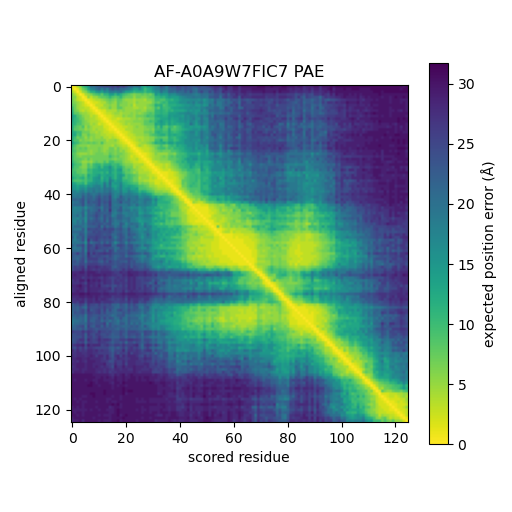12.266 1.00 64.94 104 GLU A N 1
ATOM 784 C CA . GLU A 1 104 ? -26.554 -8.706 13.089 1.00 64.94 104 GLU A CA 1
ATOM 785 C C . GLU A 1 104 ? -27.205 -8.080 14.334 1.00 64.94 104 GLU A C 1
ATOM 787 O O . GLU A 1 104 ? -28.301 -8.469 14.725 1.00 64.94 104 GLU A O 1
ATOM 792 N N . GLU A 1 105 ? -26.584 -7.038 14.893 1.00 67.38 105 GLU A N 1
ATOM 793 C CA . GLU A 1 105 ? -27.086 -6.288 16.052 1.00 67.38 105 GLU A CA 1
ATOM 794 C C . GLU A 1 105 ? -28.371 -5.493 15.763 1.00 67.38 105 GLU A C 1
ATOM 796 O O . GLU A 1 105 ? -29.212 -5.307 16.645 1.00 67.38 105 GLU A O 1
ATOM 801 N N . THR A 1 106 ? -28.533 -5.007 14.530 1.00 67.19 106 THR A N 1
ATOM 802 C CA . THR A 1 106 ? -29.679 -4.187 14.106 1.00 67.19 106 THR A CA 1
ATOM 803 C C . THR A 1 106 ? -30.751 -4.997 13.386 1.00 67.19 106 THR A C 1
ATOM 805 O O . THR A 1 106 ? -31.819 -4.466 13.077 1.00 67.19 106 THR A O 1
ATOM 808 N N . ARG A 1 107 ? -30.492 -6.283 13.120 1.00 69.69 107 ARG A N 1
ATOM 809 C CA . ARG A 1 107 ? -31.421 -7.170 12.427 1.00 69.69 107 ARG A CA 1
ATOM 810 C C . ARG A 1 107 ? -32.622 -7.464 13.325 1.00 69.69 107 ARG A C 1
ATOM 812 O O . ARG A 1 107 ? -32.501 -8.089 14.374 1.00 69.69 107 ARG A O 1
ATOM 819 N N . THR A 1 108 ? -33.806 -7.035 12.899 1.00 66.69 108 THR A N 1
ATOM 820 C CA . THR A 1 108 ? -35.068 -7.243 13.632 1.00 66.69 108 THR A CA 1
ATOM 821 C C . THR A 1 108 ? -35.442 -8.718 13.792 1.00 66.69 108 THR A C 1
ATOM 823 O O . THR A 1 108 ? -36.192 -9.051 14.704 1.00 66.69 108 THR A O 1
ATOM 826 N N . GLU A 1 109 ? -34.910 -9.588 12.932 1.00 64.31 109 GLU A N 1
ATOM 827 C CA . GLU A 1 109 ? -35.165 -11.035 12.912 1.00 64.31 109 GLU A CA 1
ATOM 828 C C . GLU A 1 109 ? -34.155 -11.860 13.724 1.00 64.31 109 GLU A C 1
ATOM 830 O O . GLU A 1 109 ? -34.359 -13.060 13.902 1.00 64.31 109 GLU A O 1
ATOM 835 N N . ALA A 1 110 ? -33.057 -11.261 14.203 1.00 62.31 110 ALA A N 1
ATOM 836 C CA . ALA A 1 110 ? -32.108 -11.988 15.039 1.00 62.31 110 ALA A CA 1
ATOM 837 C C . ALA A 1 110 ? -32.755 -12.281 16.406 1.00 62.31 110 ALA A C 1
ATOM 839 O O . ALA A 1 110 ? -33.386 -11.384 16.980 1.00 62.31 110 ALA A O 1
ATOM 840 N N . PRO A 1 111 ? -32.619 -13.505 16.956 1.00 60.47 111 PRO A N 1
ATOM 841 C CA . PRO A 1 111 ? -33.116 -13.806 18.287 1.00 60.47 111 PRO A CA 1
ATOM 842 C C . PRO A 1 111 ? -32.342 -12.944 19.283 1.00 60.47 111 PRO A C 1
ATOM 844 O O . PRO A 1 111 ? -31.201 -13.234 19.636 1.00 60.47 111 PRO A O 1
ATOM 847 N N . LYS A 1 112 ? -32.954 -11.840 19.721 1.00 66.56 112 LYS A N 1
ATOM 848 C CA . LYS A 1 112 ? -32.466 -11.075 20.864 1.00 66.56 112 LYS A CA 1
ATOM 849 C C . LYS A 1 112 ? -32.530 -12.016 22.051 1.00 66.56 112 LYS A C 1
ATOM 851 O O . LYS A 1 112 ? -33.613 -12.243 22.580 1.00 66.56 112 LYS A O 1
ATOM 856 N N . ILE A 1 113 ? -31.386 -12.576 22.435 1.00 62.81 113 ILE A N 1
ATOM 857 C CA . ILE A 1 113 ? -31.260 -13.330 23.677 1.00 62.81 113 ILE A CA 1
ATOM 858 C C . ILE A 1 113 ? -31.647 -12.350 24.779 1.00 62.81 113 ILE A C 1
ATOM 860 O O . ILE A 1 113 ? -30.932 -11.390 25.076 1.00 62.81 113 ILE A O 1
ATOM 864 N N . ILE A 1 114 ? -32.851 -12.527 25.309 1.00 74.81 114 ILE A N 1
ATOM 865 C CA . ILE A 1 114 ? -33.363 -11.710 26.397 1.00 74.81 114 ILE A CA 1
ATOM 866 C C . ILE A 1 114 ? -32.441 -12.000 27.583 1.00 74.81 114 ILE A C 1
ATOM 868 O O . ILE A 1 114 ? -32.089 -13.151 27.824 1.00 74.81 114 ILE A O 1
ATOM 872 N N . LEU A 1 115 ? -32.037 -10.973 28.336 1.00 68.50 115 LEU A N 1
ATOM 873 C CA . LEU A 1 115 ? -31.148 -11.136 29.501 1.00 68.50 115 LEU A CA 1
ATOM 874 C C . LEU A 1 115 ? -31.636 -12.210 30.494 1.00 68.50 115 LEU A C 1
ATOM 876 O O . LEU A 1 115 ? -30.827 -12.781 31.217 1.00 68.50 115 LEU A O 1
ATOM 880 N N . HIS A 1 116 ? -32.942 -12.484 30.503 1.00 70.44 116 HIS A N 1
ATOM 881 C CA . HIS A 1 116 ? -33.576 -13.568 31.248 1.00 70.44 116 HIS A CA 1
ATOM 882 C C . HIS A 1 116 ? -33.095 -14.961 30.809 1.00 70.44 116 HIS A C 1
ATOM 884 O O . HIS A 1 116 ? -32.667 -15.749 31.643 1.00 70.44 116 HIS A O 1
ATOM 890 N N . ASP A 1 117 ? -33.076 -15.211 29.502 1.00 75.62 117 ASP A N 1
ATOM 891 C CA . ASP A 1 117 ? -32.730 -16.491 28.871 1.00 75.62 117 ASP A CA 1
ATOM 892 C C . ASP A 1 117 ? -31.235 -16.815 29.079 1.00 75.62 117 ASP A C 1
ATOM 894 O O . ASP A 1 117 ? -30.835 -17.926 29.423 1.00 75.62 117 ASP A O 1
ATOM 898 N N . ALA A 1 118 ? -30.382 -15.785 28.993 1.00 74.44 118 ALA A N 1
ATOM 899 C CA . ALA A 1 118 ? -28.962 -15.899 29.331 1.00 74.44 118 ALA A CA 1
ATOM 900 C C . ALA A 1 118 ? -28.721 -16.159 30.832 1.00 74.44 118 ALA A C 1
ATOM 902 O O . ALA A 1 118 ? -27.711 -16.766 31.199 1.00 74.44 118 ALA A O 1
ATOM 903 N N . MET A 1 119 ? -29.618 -15.687 31.708 1.00 72.56 119 MET A N 1
ATOM 904 C CA . MET A 1 119 ? -29.537 -15.944 33.147 1.00 72.56 119 MET A CA 1
ATOM 905 C C . MET A 1 119 ? -29.980 -17.365 33.498 1.00 72.56 119 MET A C 1
ATOM 907 O O . MET 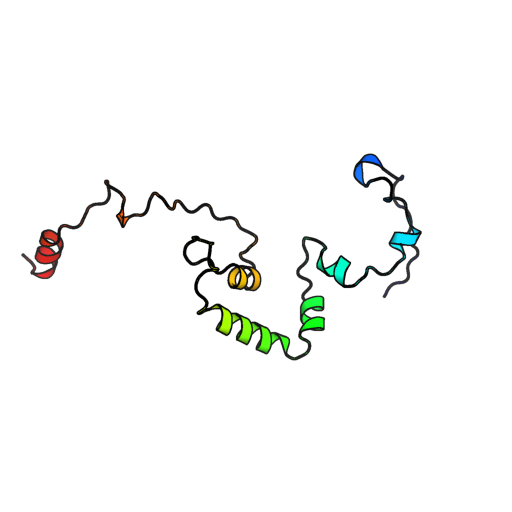A 1 119 ? -29.312 -17.988 34.318 1.00 72.56 119 MET A O 1
ATOM 911 N N . GLU A 1 120 ? -31.025 -17.897 32.861 1.00 80.69 120 GLU A N 1
ATOM 912 C CA . GLU A 1 120 ? -31.497 -19.277 33.066 1.00 80.69 120 GLU A CA 1
ATOM 913 C C . GLU A 1 120 ? -30.424 -20.305 32.695 1.00 80.69 120 GLU A C 1
ATOM 915 O O . GLU A 1 120 ? -30.063 -21.145 33.521 1.00 80.69 120 GLU A O 1
ATOM 920 N N . VAL A 1 121 ? -29.788 -20.147 31.527 1.00 79.25 121 VAL A N 1
ATOM 921 C CA . VAL A 1 121 ? -28.673 -21.013 31.101 1.00 79.25 121 VAL A CA 1
ATOM 922 C C . VAL A 1 121 ? -27.495 -20.956 32.079 1.00 79.25 121 VAL A C 1
ATOM 924 O O . VAL A 1 121 ? -26.824 -21.958 32.316 1.00 79.25 121 VAL A O 1
ATOM 927 N N . LYS A 1 122 ? -27.225 -19.789 32.676 1.00 75.38 122 LYS A N 1
ATOM 928 C CA . LYS A 1 122 ? -26.111 -19.620 33.621 1.00 75.38 122 LYS A CA 1
ATOM 929 C C . LYS A 1 122 ? -26.436 -20.129 35.029 1.00 75.38 122 LYS A C 1
ATOM 931 O O . LYS A 1 122 ? -25.516 -20.464 35.774 1.00 75.38 122 LYS A O 1
ATOM 936 N N . LEU A 1 123 ? -27.715 -20.164 35.399 1.00 83.25 123 LEU A N 1
ATOM 937 C CA . LEU A 1 123 ? -28.197 -20.618 36.704 1.00 83.25 123 LEU A CA 1
ATOM 938 C C . LEU A 1 123 ? -28.584 -22.106 36.723 1.00 83.25 123 LEU A C 1
ATOM 940 O O . LEU A 1 123 ? -28.890 -22.606 37.804 1.00 83.25 123 LEU A O 1
ATOM 944 N N . ASN A 1 124 ? -28.502 -22.818 35.588 1.00 62.56 124 ASN A N 1
ATOM 945 C CA . ASN A 1 124 ? -28.948 -24.214 35.448 1.00 62.56 124 ASN A CA 1
ATOM 946 C C . ASN A 1 124 ? -30.375 -24.420 35.997 1.00 62.56 124 ASN A C 1
ATOM 948 O O . ASN A 1 124 ? -30.638 -25.389 36.716 1.00 62.56 124 ASN A O 1
ATOM 952 N N . LEU A 1 125 ? -31.265 -23.472 35.696 1.00 56.22 125 LEU A N 1
ATOM 953 C CA . LEU A 1 125 ? -32.699 -23.568 35.973 1.00 56.22 125 LEU A CA 1
ATOM 954 C C . LEU A 1 125 ? -33.437 -24.139 34.762 1.00 56.22 125 LEU A C 1
ATOM 956 O O . LEU A 1 125 ? -33.020 -23.825 33.625 1.00 56.22 125 LEU A O 1
#